Protein AF-A0A316MGV3-F1 (afdb_monomer)

Solvent-accessible surface area (backbone atoms only — not comparable to full-atom values): 7419 Å² total; per-residue (Å²): 123,73,73,58,70,64,46,48,62,58,51,51,50,50,53,50,53,50,47,53,51,50,51,51,52,50,50,50,54,50,44,45,72,77,39,29,80,81,33,74,69,32,39,52,52,50,53,50,53,55,50,51,55,47,35,64,75,69,66,40,58,67,63,53,53,53,52,50,53,52,50,51,51,54,50,54,50,26,47,50,50,24,51,54,51,41,50,49,52,50,52,53,59,68,48,57,83,53,89,51,71,70,60,55,72,74,51,81,74,76,75,94,50,72,71,59,51,55,51,53,52,53,51,50,44,52,51,37,60,74,74,64

Mean predicted aligned error: 8.79 Å

Radius of gyration: 21.84 Å; Cα contacts (8 Å, |Δi|>4): 42; chains: 1; bounding box: 50×22×68 Å

Secondary structure (DSSP, 8-state):
-HHHHHHHHHHHHHHHHHHHHHHHHHHHHHHHHH-GGGSHHHHHHHHHHHHHHHHHHHT-HHHHHHHHHHHHHHHHHHHHHHHHHHHHHHHHHHGGGS--HHHHHH-SSS---HHHHHHHHHHHHHHHHHH-

Foldseek 3Di:
DVVVVQCVVVVVVCCVVVVVVVVVVVVVVVCCVPPLPVDPNSVVVVVVVVVVVVCVVVVVVVVVVVVVVVVVVVVVVLQVVLVVVLVVLVVVVVCVVPVDCVVVVVPPDGDDDPVVVVVVSVVVSVVSNVVD

pLDDT: mean 82.62, std 14.3, range [45.41, 97.25]

Structure (mmCIF, N/CA/C/O backbone):
data_AF-A0A316MGV3-F1
#
_entry.id   AF-A0A316MGV3-F1
#
loop_
_atom_site.group_PDB
_atom_site.id
_atom_site.type_symbol
_atom_site.label_atom_id
_atom_site.label_alt_id
_atom_site.label_comp_id
_atom_site.label_asym_id
_atom_site.label_entity_id
_atom_site.label_seq_id
_atom_site.pdbx_PDB_ins_code
_atom_site.Cartn_x
_atom_site.Cartn_y
_atom_site.Cartn_z
_atom_site.occupancy
_atom_site.B_iso_or_equiv
_atom_site.auth_seq_id
_atom_site.auth_comp_id
_atom_site.auth_asym_id
_atom_site.auth_atom_id
_atom_site.pdbx_PDB_model_num
ATOM 1 N N . MET A 1 1 ? 11.794 6.209 -38.625 1.00 45.41 1 MET A N 1
ATOM 2 C CA . MET A 1 1 ? 10.843 5.073 -38.587 1.00 45.41 1 MET A CA 1
ATOM 3 C C . MET A 1 1 ? 11.291 3.952 -37.642 1.00 45.41 1 MET A C 1
ATOM 5 O O . MET A 1 1 ? 10.430 3.339 -37.028 1.00 45.41 1 MET A O 1
ATOM 9 N N . GLU A 1 2 ? 12.598 3.770 -37.415 1.00 46.09 2 GLU A N 1
ATOM 10 C CA . GLU A 1 2 ? 13.176 2.756 -36.503 1.00 46.09 2 GLU A CA 1
ATOM 11 C C . GLU A 1 2 ? 12.855 2.940 -34.998 1.00 46.09 2 GLU A C 1
ATOM 13 O O . GLU A 1 2 ? 12.813 1.965 -34.255 1.00 46.09 2 GLU A O 1
ATOM 18 N N . LEU A 1 3 ? 12.565 4.166 -34.526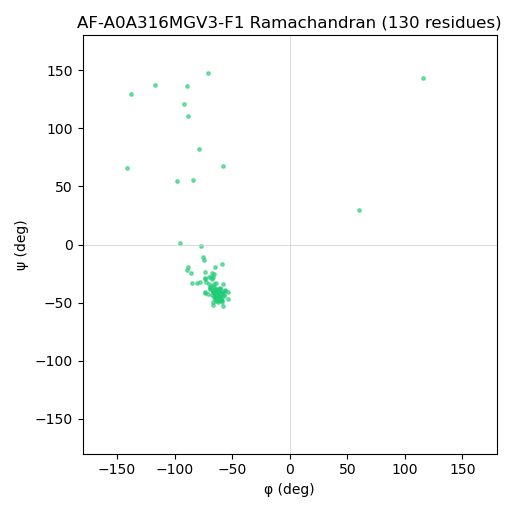 1.00 51.56 3 LEU A N 1
ATOM 19 C CA . 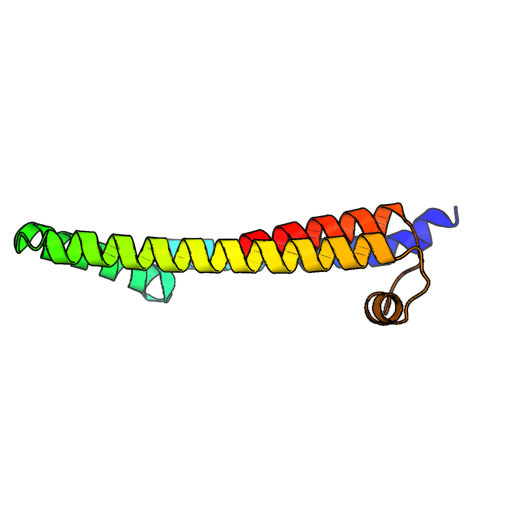LEU A 1 3 ? 12.263 4.418 -33.102 1.00 51.56 3 LEU A CA 1
ATOM 20 C C . LEU A 1 3 ? 10.934 3.803 -32.617 1.00 51.56 3 LEU A C 1
ATOM 22 O O . LEU A 1 3 ? 10.789 3.549 -31.423 1.00 51.56 3 LEU A O 1
ATOM 26 N N . SER A 1 4 ? 9.959 3.563 -33.506 1.00 54.56 4 SER A N 1
ATOM 27 C CA . SER A 1 4 ? 8.648 3.038 -33.081 1.00 54.56 4 SER A CA 1
ATOM 28 C C . SER A 1 4 ? 8.662 1.524 -32.844 1.00 54.56 4 SER A C 1
ATOM 30 O O . SER A 1 4 ? 8.009 1.046 -31.919 1.00 54.56 4 SER A O 1
ATOM 32 N N . ALA A 1 5 ? 9.462 0.777 -33.615 1.00 56.47 5 ALA A N 1
ATOM 33 C CA . ALA A 1 5 ? 9.542 -0.680 -33.515 1.00 56.47 5 ALA A CA 1
ATOM 34 C C . ALA A 1 5 ? 10.225 -1.135 -32.214 1.00 56.47 5 ALA A C 1
ATOM 36 O O . ALA A 1 5 ? 9.825 -2.132 -31.619 1.00 56.47 5 ALA A O 1
ATOM 37 N N . ALA A 1 6 ? 11.208 -0.363 -31.738 1.00 58.00 6 ALA A N 1
ATOM 38 C CA . ALA A 1 6 ? 11.944 -0.635 -30.505 1.00 58.00 6 ALA A CA 1
ATOM 39 C C . ALA A 1 6 ? 11.140 -0.352 -29.220 1.00 58.00 6 ALA A C 1
ATOM 41 O O . ALA A 1 6 ? 11.365 -1.005 -28.208 1.00 58.00 6 ALA A O 1
ATOM 42 N N . CYS A 1 7 ? 10.202 0.603 -29.251 1.00 63.66 7 CYS A N 1
ATOM 43 C CA . CYS A 1 7 ? 9.409 1.014 -28.081 1.00 63.66 7 CYS A CA 1
ATOM 44 C C . CYS A 1 7 ? 8.113 0.195 -27.912 1.00 63.66 7 CYS A C 1
ATOM 46 O O . CYS A 1 7 ? 7.564 0.087 -26.814 1.00 63.66 7 CYS A O 1
ATOM 48 N N . LEU A 1 8 ? 7.631 -0.419 -28.998 1.00 71.38 8 LEU A N 1
ATOM 49 C CA . LEU A 1 8 ? 6.417 -1.232 -29.026 1.00 71.38 8 LEU A CA 1
ATOM 50 C C . LEU A 1 8 ? 6.382 -2.370 -27.978 1.00 71.38 8 LEU A C 1
ATOM 52 O O . LEU A 1 8 ? 5.362 -2.482 -27.293 1.00 71.38 8 LEU A O 1
ATOM 56 N N . PRO A 1 9 ? 7.435 -3.200 -27.796 1.00 75.00 9 PRO A N 1
ATOM 57 C CA . PRO A 1 9 ? 7.393 -4.294 -26.822 1.00 75.00 9 PRO A CA 1
ATOM 58 C C . PRO A 1 9 ? 7.380 -3.797 -25.371 1.00 75.00 9 PRO A C 1
ATOM 60 O O . PRO A 1 9 ? 6.652 -4.350 -24.548 1.00 75.00 9 PRO A O 1
ATOM 63 N N . ASP A 1 10 ? 8.125 -2.735 -25.055 1.00 72.75 10 ASP A N 1
ATOM 64 C CA . ASP A 1 10 ? 8.149 -2.137 -23.715 1.00 72.75 10 ASP A CA 1
ATOM 65 C C . ASP A 1 10 ? 6.806 -1.485 -23.361 1.00 72.75 10 ASP A C 1
ATOM 67 O O . ASP A 1 10 ? 6.286 -1.682 -22.261 1.00 72.75 10 ASP A O 1
ATOM 71 N N . ALA A 1 11 ? 6.204 -0.756 -24.306 1.00 77.56 11 ALA A N 1
ATOM 72 C CA . ALA A 1 11 ? 4.875 -0.181 -24.133 1.00 77.56 11 ALA A CA 1
ATOM 73 C C . ALA A 1 11 ? 3.820 -1.280 -23.939 1.00 77.56 11 ALA A C 1
ATOM 75 O O . ALA A 1 11 ? 3.020 -1.211 -23.005 1.00 77.56 11 ALA A O 1
ATOM 76 N N . ALA A 1 12 ? 3.847 -2.330 -24.766 1.00 82.31 12 ALA A N 1
ATOM 77 C CA . ALA A 1 12 ? 2.941 -3.467 -24.634 1.00 82.31 12 ALA A CA 1
ATOM 78 C C . ALA A 1 12 ? 3.090 -4.166 -23.272 1.00 82.31 12 ALA A C 1
ATOM 80 O O . ALA A 1 12 ? 2.085 -4.459 -22.624 1.00 82.31 12 ALA A O 1
ATOM 81 N N . ALA A 1 13 ? 4.323 -4.372 -22.798 1.00 79.94 13 ALA A N 1
ATOM 82 C CA . ALA A 1 13 ? 4.591 -4.956 -21.486 1.00 79.94 13 ALA A CA 1
ATOM 83 C C . ALA A 1 13 ? 4.072 -4.073 -20.339 1.00 79.94 13 ALA A C 1
ATOM 85 O O . ALA A 1 13 ? 3.461 -4.590 -19.403 1.00 79.94 13 ALA A O 1
ATOM 86 N N . LEU A 1 14 ? 4.249 -2.749 -20.424 1.00 79.31 14 LEU A N 1
ATOM 87 C CA . LEU A 1 14 ? 3.729 -1.796 -19.439 1.00 79.31 14 LEU A CA 1
ATOM 88 C C . LEU A 1 14 ? 2.200 -1.809 -19.380 1.00 79.31 14 LEU A C 1
ATOM 90 O O . LEU A 1 14 ? 1.633 -1.908 -18.292 1.00 79.31 14 LEU A O 1
ATOM 94 N N . PHE A 1 15 ? 1.524 -1.751 -20.530 1.00 85.69 15 PHE A N 1
ATOM 95 C CA . PHE A 1 15 ? 0.063 -1.818 -20.577 1.00 85.69 15 PHE A CA 1
ATOM 96 C C . PHE A 1 15 ? -0.464 -3.167 -20.087 1.00 85.69 15 PHE A C 1
ATOM 98 O O . PHE A 1 15 ? -1.466 -3.207 -19.376 1.00 85.69 15 PHE A O 1
ATOM 105 N N . PHE A 1 16 ? 0.218 -4.265 -20.413 1.00 87.50 16 PHE A N 1
ATOM 106 C CA . PHE A 1 16 ? -0.156 -5.598 -19.956 1.00 87.50 16 PHE A CA 1
ATOM 107 C C . PHE A 1 16 ? 0.002 -5.747 -18.438 1.00 87.50 16 PHE A C 1
ATOM 109 O O . PHE A 1 16 ? -0.953 -6.110 -17.750 1.00 87.50 16 PHE A O 1
ATOM 116 N N . ALA A 1 17 ? 1.173 -5.405 -17.894 1.00 84.19 17 ALA A N 1
ATOM 117 C CA . ALA A 1 17 ? 1.441 -5.474 -16.461 1.00 84.19 17 ALA A CA 1
ATOM 118 C C . ALA A 1 17 ? 0.534 -4.520 -15.668 1.00 84.19 17 ALA A C 1
ATOM 120 O O . ALA A 1 17 ? -0.084 -4.925 -14.682 1.00 84.19 17 ALA A O 1
ATOM 121 N N . GLY A 1 18 ? 0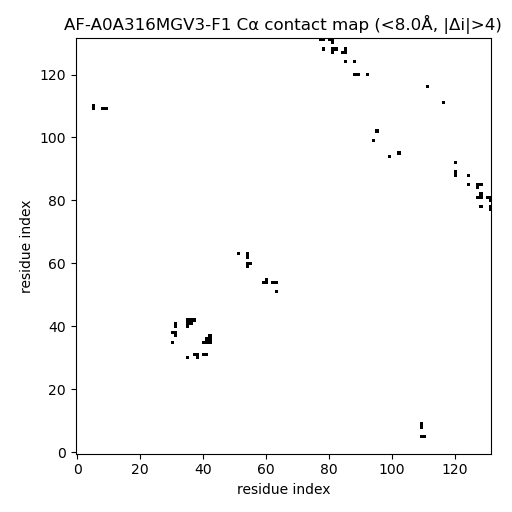.390 -3.275 -16.133 1.00 85.81 18 GLY A N 1
ATOM 122 C CA . GLY A 1 18 ? -0.509 -2.286 -15.541 1.00 85.81 18 GLY A CA 1
ATOM 123 C C . GLY A 1 18 ? -1.976 -2.710 -15.617 1.00 85.81 18 GLY A C 1
ATOM 124 O O . GLY A 1 18 ? -2.710 -2.558 -14.643 1.00 85.81 18 GLY A O 1
ATOM 125 N N . GLY A 1 19 ? -2.394 -3.313 -16.732 1.00 91.50 19 GLY A N 1
ATOM 126 C CA . GLY A 1 19 ? -3.734 -3.862 -16.919 1.00 91.50 19 GLY A CA 1
ATOM 127 C C . GLY A 1 19 ? -4.034 -5.006 -15.954 1.00 91.50 19 GLY A C 1
ATOM 128 O O . GLY A 1 19 ? -5.066 -4.983 -15.286 1.00 91.50 19 GLY A O 1
ATOM 129 N N . ILE A 1 20 ? -3.116 -5.968 -15.809 1.00 91.69 20 ILE A N 1
ATOM 130 C CA . ILE A 1 20 ? -3.246 -7.061 -14.833 1.00 91.69 20 ILE A CA 1
ATOM 131 C C . ILE A 1 20 ? -3.317 -6.507 -13.410 1.00 91.69 20 ILE A C 1
ATOM 133 O O . ILE A 1 20 ? -4.205 -6.900 -12.651 1.00 91.69 20 ILE A O 1
ATOM 137 N N . ALA A 1 21 ? -2.427 -5.579 -13.050 1.00 88.12 21 ALA A N 1
ATOM 138 C CA . ALA A 1 21 ? -2.424 -4.960 -11.729 1.00 88.12 21 ALA A CA 1
ATOM 139 C C . ALA A 1 21 ? -3.752 -4.238 -11.450 1.00 88.12 21 ALA A C 1
ATOM 141 O O . ALA A 1 21 ? -4.379 -4.460 -10.412 1.00 88.12 21 ALA A O 1
ATOM 142 N N . LEU A 1 22 ? -4.234 -3.431 -12.399 1.00 90.94 22 LEU A N 1
ATOM 143 C CA . LEU A 1 22 ? -5.503 -2.718 -12.285 1.00 90.94 22 LEU A CA 1
ATOM 144 C C . LEU A 1 22 ? -6.680 -3.687 -12.133 1.00 90.94 22 LEU A C 1
ATOM 146 O O . LEU A 1 22 ? -7.500 -3.516 -11.232 1.00 90.94 22 LEU A O 1
ATOM 150 N N . LEU A 1 23 ? -6.756 -4.721 -12.974 1.00 94.06 23 LEU A N 1
ATOM 151 C CA . LEU A 1 23 ? -7.804 -5.739 -12.906 1.00 94.06 23 LEU A CA 1
ATOM 152 C C . LEU A 1 23 ? -7.780 -6.480 -11.570 1.00 94.06 23 LEU A C 1
ATOM 154 O O . LEU A 1 23 ? -8.834 -6.685 -10.970 1.00 94.06 23 LEU A O 1
ATOM 158 N N . TYR A 1 24 ? -6.596 -6.826 -11.066 1.00 91.44 24 TYR A N 1
ATOM 159 C CA . TYR A 1 24 ? -6.429 -7.458 -9.762 1.00 91.44 24 TYR A CA 1
ATOM 160 C C . TYR A 1 24 ? -6.909 -6.552 -8.619 1.00 91.44 24 TYR A C 1
ATOM 162 O O . TYR A 1 24 ? -7.698 -6.981 -7.770 1.00 91.44 24 TYR A O 1
ATOM 170 N N . HIS A 1 25 ? -6.511 -5.277 -8.617 1.00 88.12 25 HIS A N 1
ATOM 171 C CA . HIS A 1 25 ? -6.949 -4.313 -7.607 1.00 88.12 25 HIS A CA 1
ATOM 172 C C . HIS A 1 25 ? -8.454 -4.036 -7.683 1.00 88.12 25 HIS A C 1
ATOM 174 O O . HIS A 1 25 ? -9.118 -3.988 -6.644 1.00 88.12 25 HIS A O 1
ATOM 180 N N . LEU A 1 26 ? -9.022 -3.927 -8.887 1.00 91.38 26 LEU A N 1
ATOM 181 C CA . LEU A 1 26 ? -10.465 -3.807 -9.094 1.00 91.38 26 LEU A CA 1
ATOM 182 C C . LEU A 1 26 ? -11.203 -5.058 -8.613 1.00 91.38 26 LEU A C 1
ATOM 184 O O . LEU A 1 26 ? -12.209 -4.936 -7.914 1.00 91.38 26 LEU A O 1
ATOM 188 N N . PHE A 1 27 ? -10.699 -6.253 -8.927 1.00 89.75 27 PHE A N 1
ATOM 189 C CA . PHE A 1 27 ? -11.266 -7.517 -8.467 1.00 89.75 27 PHE A CA 1
ATOM 190 C C . PHE A 1 27 ? -11.288 -7.584 -6.939 1.00 89.75 27 PHE A C 1
ATOM 192 O O . PHE A 1 27 ? -12.343 -7.835 -6.353 1.00 89.75 27 PHE A O 1
ATOM 199 N N . ILE A 1 28 ? -10.173 -7.275 -6.272 1.00 85.88 28 ILE A N 1
ATOM 200 C CA . ILE A 1 28 ? -10.117 -7.227 -4.807 1.00 85.88 28 ILE A CA 1
ATOM 201 C C . ILE A 1 28 ? -11.066 -6.166 -4.254 1.00 85.88 28 ILE A C 1
ATOM 203 O O . ILE A 1 28 ? -11.810 -6.453 -3.316 1.00 85.88 28 ILE A O 1
ATOM 207 N N . ALA A 1 29 ? -11.090 -4.960 -4.823 1.00 86.44 29 ALA A N 1
ATOM 208 C CA . ALA A 1 29 ? -11.983 -3.894 -4.378 1.00 86.44 29 ALA A CA 1
ATOM 209 C C . ALA A 1 29 ? -13.459 -4.308 -4.497 1.00 86.44 29 ALA A C 1
ATOM 211 O O . ALA A 1 29 ? -14.247 -4.081 -3.577 1.00 86.44 29 ALA A O 1
ATOM 212 N N . ARG A 1 30 ? -13.833 -4.981 -5.592 1.00 87.62 30 ARG A N 1
ATOM 213 C CA . ARG A 1 30 ? -15.176 -5.546 -5.786 1.00 87.62 30 ARG A CA 1
ATOM 214 C C . ARG A 1 30 ? -15.469 -6.650 -4.775 1.00 87.62 30 ARG A C 1
ATOM 216 O O . ARG A 1 30 ? -16.520 -6.612 -4.141 1.00 87.62 30 ARG A O 1
ATOM 223 N N . ARG A 1 31 ? -14.544 -7.589 -4.559 1.00 84.88 31 ARG A N 1
ATOM 224 C CA . ARG A 1 31 ? -14.708 -8.685 -3.587 1.00 84.88 31 ARG A CA 1
ATOM 225 C C . ARG A 1 31 ? -14.842 -8.170 -2.156 1.00 84.88 31 ARG A C 1
ATOM 227 O O . ARG A 1 31 ? -15.687 -8.674 -1.426 1.00 84.88 31 ARG A O 1
ATOM 234 N N . ARG A 1 32 ? -14.101 -7.124 -1.779 1.00 82.25 32 ARG A N 1
ATOM 235 C CA . ARG A 1 32 ? -14.240 -6.460 -0.473 1.00 82.25 32 ARG A CA 1
ATOM 236 C C . ARG A 1 32 ? -15.617 -5.828 -0.275 1.00 82.25 32 ARG A C 1
ATOM 238 O O . ARG A 1 32 ? -16.153 -5.923 0.823 1.00 82.25 32 ARG A O 1
ATOM 245 N N . LYS A 1 33 ? -16.184 -5.194 -1.310 1.00 81.19 33 LYS A N 1
ATOM 246 C CA . LYS A 1 33 ? -17.517 -4.565 -1.239 1.00 81.19 33 LYS A CA 1
ATOM 247 C C . LYS A 1 33 ? -18.651 -5.593 -1.225 1.00 81.19 33 LYS A C 1
ATOM 249 O O . LYS A 1 33 ? -19.600 -5.429 -0.473 1.00 81.19 33 LYS A O 1
ATOM 254 N N . LEU A 1 34 ? -18.549 -6.636 -2.049 1.00 81.12 34 LEU A N 1
ATOM 255 C CA . LEU A 1 34 ? -19.618 -7.623 -2.241 1.00 81.12 34 LEU A CA 1
ATOM 256 C C . LEU A 1 34 ? -19.606 -8.741 -1.190 1.00 81.12 34 LEU A C 1
ATOM 258 O O . LEU A 1 34 ? -20.654 -9.272 -0.842 1.00 81.12 34 LEU A O 1
ATOM 262 N N . CYS A 1 35 ? -18.430 -9.135 -0.699 1.00 79.44 35 CYS A N 1
ATOM 263 C CA . CYS A 1 35 ? -18.270 -10.246 0.241 1.00 79.44 35 CYS A CA 1
ATOM 264 C C . CYS A 1 35 ? -17.193 -9.929 1.295 1.00 79.44 35 CYS A C 1
ATOM 266 O O . CYS A 1 35 ? -16.152 -10.596 1.327 1.00 79.44 35 CYS A O 1
ATOM 268 N N . PRO A 1 36 ? -17.415 -8.937 2.178 1.00 74.12 36 PRO A N 1
ATOM 269 C CA . PRO A 1 36 ? -16.405 -8.492 3.140 1.00 74.12 36 PRO A CA 1
ATOM 270 C C . PRO A 1 36 ? -15.884 -9.633 4.032 1.00 74.12 36 PRO A C 1
ATOM 272 O O . PRO A 1 36 ? -14.677 -9.739 4.237 1.00 74.12 36 PRO A O 1
ATOM 275 N N . LEU A 1 37 ? -16.749 -10.555 4.465 1.00 81.12 37 LEU A N 1
ATOM 276 C CA . LEU A 1 37 ? -16.383 -11.681 5.340 1.00 81.12 37 LEU A CA 1
ATOM 277 C C . LEU A 1 37 ? -15.618 -12.822 4.641 1.00 81.12 37 LEU A C 1
ATOM 279 O O . LEU A 1 37 ? -15.091 -13.698 5.313 1.00 81.12 37 LEU A O 1
ATOM 283 N N . ARG A 1 38 ? -15.524 -12.830 3.303 1.00 78.19 38 ARG A N 1
ATOM 284 C CA . ARG A 1 38 ? -14.748 -13.844 2.553 1.00 78.19 38 ARG A CA 1
ATOM 285 C C . ARG A 1 38 ? -13.329 -13.382 2.221 1.00 78.19 38 ARG A C 1
ATOM 287 O O . ARG A 1 38 ? -12.594 -14.102 1.553 1.00 78.19 38 ARG A O 1
ATOM 294 N N . THR A 1 39 ? -12.943 -12.179 2.644 1.00 85.75 39 THR A N 1
ATOM 295 C CA . THR A 1 39 ? -11.598 -11.634 2.421 1.00 85.75 39 THR A CA 1
ATOM 296 C C . THR A 1 39 ? -10.907 -11.407 3.758 1.00 85.75 39 THR A C 1
ATOM 298 O O . THR A 1 39 ? -11.519 -10.863 4.674 1.00 85.75 39 THR A O 1
ATOM 301 N N . VAL A 1 40 ? -9.620 -11.756 3.864 1.00 86.06 40 VAL A N 1
ATOM 302 C CA . VAL A 1 40 ? -8.820 -11.532 5.088 1.00 86.06 40 VAL A CA 1
ATOM 303 C C . VAL A 1 40 ? -8.894 -10.066 5.526 1.00 86.06 40 VAL A C 1
ATOM 305 O O . VAL A 1 40 ? -9.073 -9.758 6.699 1.00 86.06 40 VAL A O 1
ATOM 308 N N . GLN A 1 41 ? -8.837 -9.145 4.563 1.00 85.81 41 GLN A N 1
ATOM 309 C CA . GLN A 1 41 ? -8.875 -7.707 4.819 1.00 85.81 41 GLN A CA 1
ATOM 310 C C . GLN A 1 41 ? -10.243 -7.225 5.322 1.00 85.81 41 GLN A C 1
ATOM 312 O O . GLN A 1 41 ? -10.298 -6.341 6.178 1.00 85.81 41 GLN A O 1
ATOM 317 N N . GLY A 1 42 ? -11.340 -7.787 4.806 1.00 86.19 42 GLY A N 1
ATOM 318 C CA . GLY A 1 42 ? -12.686 -7.448 5.260 1.00 86.19 42 GLY A CA 1
ATOM 319 C C . GLY A 1 42 ? -13.006 -8.040 6.634 1.00 86.19 42 GLY A C 1
ATOM 320 O O . GLY A 1 42 ? -13.509 -7.309 7.484 1.00 86.19 42 GLY A O 1
ATOM 321 N N . VAL A 1 43 ? -12.607 -9.290 6.901 1.00 90.06 43 VAL A N 1
ATOM 322 C CA . VAL A 1 43 ? -12.700 -9.907 8.240 1.00 90.06 43 VAL A CA 1
ATOM 323 C C . VAL A 1 43 ? -11.890 -9.106 9.258 1.00 90.06 43 VAL A C 1
ATOM 325 O O . VAL A 1 43 ? -12.422 -8.719 10.293 1.00 90.06 43 VAL A O 1
ATOM 328 N N . ALA A 1 44 ? -10.639 -8.758 8.940 1.00 89.81 44 ALA A N 1
ATOM 329 C CA . ALA A 1 44 ? -9.801 -7.947 9.820 1.00 89.81 44 ALA A CA 1
ATOM 330 C C . ALA A 1 44 ? -10.407 -6.559 10.087 1.00 89.81 44 ALA A C 1
ATOM 332 O O . ALA A 1 44 ? -10.310 -6.038 11.196 1.00 89.81 44 ALA A O 1
ATOM 333 N N . SER A 1 45 ? -11.050 -5.944 9.088 1.00 89.06 45 SER A N 1
ATOM 334 C CA . SER A 1 45 ? -11.733 -4.665 9.286 1.00 89.06 45 SER A CA 1
ATOM 335 C C . SER A 1 45 ? -12.982 -4.782 10.157 1.00 89.06 45 SER A C 1
ATOM 337 O O . SER A 1 45 ? -13.251 -3.840 10.898 1.00 89.06 45 SER A O 1
ATOM 339 N N . ALA A 1 46 ? -13.751 -5.866 10.047 1.00 91.25 46 ALA A N 1
ATOM 340 C CA . ALA A 1 46 ? -14.908 -6.112 10.906 1.00 91.25 46 ALA A CA 1
ATOM 341 C C . ALA A 1 46 ? -14.454 -6.358 12.352 1.00 91.25 46 ALA A C 1
ATOM 343 O O . ALA A 1 46 ? -14.871 -5.634 13.249 1.00 91.25 46 ALA A O 1
ATOM 344 N N . ALA A 1 47 ? -13.472 -7.245 12.542 1.00 92.12 47 ALA A N 1
ATOM 345 C CA . ALA A 1 47 ? -12.883 -7.532 13.846 1.00 92.12 47 ALA A CA 1
ATOM 346 C C . ALA A 1 47 ? -12.322 -6.274 14.532 1.00 92.12 47 ALA A C 1
ATOM 348 O O . ALA A 1 47 ? -12.526 -6.088 15.726 1.00 92.12 47 ALA A O 1
ATOM 349 N N . ARG A 1 48 ? -11.667 -5.364 13.791 1.00 93.19 48 ARG A N 1
ATOM 350 C CA . ARG A 1 48 ? -11.208 -4.078 14.349 1.00 93.19 48 ARG A CA 1
ATOM 351 C C . ARG A 1 48 ? -12.356 -3.195 14.833 1.00 93.19 48 ARG A C 1
ATOM 353 O O . ARG A 1 48 ? -12.207 -2.551 15.864 1.00 93.19 48 ARG A O 1
ATOM 360 N N . LYS A 1 49 ? -13.480 -3.142 14.111 1.00 93.81 49 LYS A N 1
ATOM 361 C CA . LYS A 1 49 ? -14.652 -2.358 14.542 1.00 93.81 49 LYS A CA 1
ATOM 362 C C . LYS A 1 49 ? -15.239 -2.928 15.831 1.00 93.81 49 LYS A C 1
ATOM 364 O O . LYS A 1 49 ? -15.473 -2.171 16.770 1.00 93.81 49 LYS A O 1
ATOM 369 N N . ASP A 1 50 ? -15.395 -4.247 15.888 1.00 94.69 50 ASP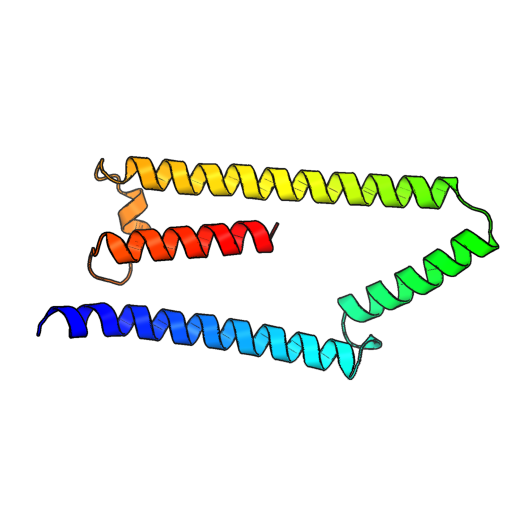 A N 1
ATOM 370 C CA . ASP A 1 50 ? -15.920 -4.934 17.069 1.00 94.69 50 ASP A CA 1
ATOM 371 C C . ASP A 1 50 ? -14.980 -4.777 18.271 1.00 94.69 50 ASP A C 1
ATOM 373 O O . ASP A 1 50 ? -15.431 -4.495 19.382 1.00 94.69 50 ASP A O 1
ATOM 377 N N . TRP A 1 51 ? -13.667 -4.857 18.037 1.00 95.44 51 TRP A N 1
ATOM 378 C CA . TRP A 1 51 ? -12.641 -4.611 19.048 1.00 95.44 51 TRP A CA 1
ATOM 379 C C . TRP A 1 51 ? -12.661 -3.167 19.573 1.00 95.44 51 TRP A C 1
ATOM 381 O O . TRP A 1 51 ? -12.593 -2.950 20.780 1.00 95.44 51 TRP A O 1
ATOM 391 N N . VAL A 1 52 ? -12.823 -2.152 18.713 1.00 95.94 52 VAL A N 1
ATOM 392 C CA . VAL A 1 52 ? -12.969 -0.759 19.184 1.00 95.94 52 VAL A CA 1
ATOM 393 C C . VAL A 1 52 ? -14.211 -0.627 20.072 1.00 95.94 52 VAL A C 1
ATOM 395 O O . VAL A 1 52 ? -14.139 -0.036 21.149 1.00 95.94 52 VAL A O 1
ATOM 398 N N . ALA A 1 53 ? -15.339 -1.221 19.670 1.00 95.88 53 ALA A N 1
ATOM 399 C CA . ALA A 1 53 ? -16.560 -1.206 20.471 1.00 95.88 53 ALA A CA 1
ATOM 400 C C . ALA A 1 53 ? -16.400 -1.946 21.813 1.00 95.88 53 ALA A C 1
ATOM 402 O O . ALA A 1 53 ? -17.018 -1.551 22.804 1.00 95.88 53 ALA A O 1
ATOM 403 N N . SER A 1 54 ? -15.590 -3.011 21.884 1.00 95.25 54 SER A N 1
ATOM 404 C CA . SER A 1 54 ? -15.277 -3.672 23.157 1.00 95.25 54 SER A CA 1
ATOM 405 C C . SER A 1 54 ? -14.376 -2.814 24.043 1.00 95.25 54 SER A C 1
ATOM 407 O O . SER A 1 54 ? -14.679 -2.678 25.221 1.00 95.25 54 SER A O 1
ATOM 409 N N . VAL A 1 55 ? -13.343 -2.171 23.489 1.00 96.00 55 VAL A N 1
ATOM 410 C CA . VAL A 1 55 ? -12.436 -1.280 24.238 1.00 96.00 55 VAL A CA 1
ATOM 411 C C . VAL A 1 55 ? -13.186 -0.086 24.832 1.00 96.00 55 VAL A C 1
ATOM 413 O O . VAL A 1 55 ? -12.993 0.246 26.000 1.00 96.00 55 VAL A O 1
ATOM 416 N N . VAL A 1 56 ? -14.079 0.542 24.058 1.00 95.31 56 VAL A N 1
ATOM 417 C CA . VAL A 1 56 ? -14.887 1.679 24.533 1.00 95.31 56 VAL A CA 1
ATOM 418 C C . VAL A 1 56 ? -15.843 1.250 25.647 1.00 95.31 56 VAL A C 1
ATOM 420 O O . VAL A 1 56 ? -15.945 1.944 26.657 1.00 95.31 56 VAL 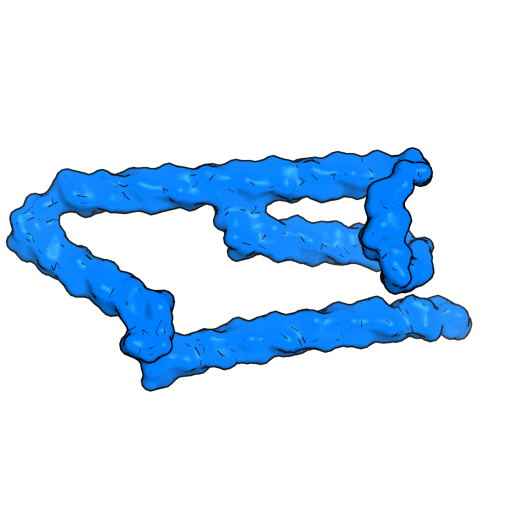A O 1
ATOM 423 N N . ARG A 1 57 ? -16.506 0.092 25.506 1.00 96.31 57 ARG A N 1
ATOM 424 C CA . ARG A 1 57 ? -17.395 -0.450 26.551 1.00 96.31 57 ARG A CA 1
ATOM 425 C C . ARG A 1 57 ? -16.636 -0.865 27.813 1.00 96.31 57 ARG A C 1
ATOM 427 O O . ARG A 1 57 ? -17.124 -0.606 28.907 1.00 96.31 57 ARG A O 1
ATOM 434 N N . GLY A 1 58 ? -15.460 -1.473 27.661 1.00 94.25 58 GLY A N 1
ATOM 435 C CA . GLY A 1 58 ? -14.583 -1.884 28.763 1.00 94.25 58 GLY A CA 1
ATOM 436 C C . GLY A 1 58 ? -13.846 -0.727 29.441 1.00 94.25 58 GLY A C 1
ATOM 437 O O . GLY A 1 58 ? -13.334 -0.893 30.540 1.00 94.25 58 GLY A O 1
ATOM 438 N N . ARG A 1 59 ? -13.838 0.467 28.825 1.00 91.81 59 ARG A N 1
ATOM 439 C CA . ARG A 1 59 ? -13.053 1.643 29.250 1.00 91.81 59 ARG A CA 1
ATOM 440 C C . ARG A 1 59 ? -11.536 1.371 29.262 1.00 91.81 59 ARG A C 1
ATOM 442 O O . ARG A 1 59 ? -10.791 2.027 29.988 1.00 91.81 59 ARG A O 1
ATOM 449 N N . ASP A 1 60 ? -11.065 0.479 28.386 1.00 93.88 60 ASP A N 1
ATOM 450 C CA . ASP A 1 60 ? -9.669 0.019 28.294 1.00 93.88 60 ASP A CA 1
ATOM 451 C C . ASP A 1 60 ? -8.778 0.965 27.465 1.00 93.88 60 ASP A C 1
ATOM 453 O O . ASP A 1 60 ? -8.131 0.579 26.487 1.00 93.88 60 ASP A O 1
ATOM 457 N N . GLY A 1 61 ? -8.727 2.244 27.845 1.00 92.62 61 GLY A N 1
ATOM 458 C CA . GLY A 1 61 ? -8.005 3.274 27.085 1.00 92.62 61 GLY A CA 1
ATOM 459 C C . GLY A 1 61 ? -6.510 2.979 26.892 1.00 92.62 61 GLY A C 1
ATOM 460 O O . GLY A 1 61 ? -5.956 3.260 25.829 1.00 92.62 61 GLY A O 1
ATOM 461 N N . ILE A 1 62 ? -5.864 2.348 27.879 1.00 95.81 62 ILE A N 1
ATOM 462 C CA . ILE A 1 62 ? -4.441 1.976 27.812 1.00 95.81 62 ILE A CA 1
ATOM 463 C C . ILE A 1 62 ? -4.197 0.953 26.695 1.00 95.81 62 ILE A C 1
ATOM 465 O O . ILE A 1 62 ? -3.256 1.120 25.917 1.00 95.81 62 ILE A O 1
ATOM 469 N N . LEU A 1 63 ? -5.061 -0.061 26.563 1.00 95.69 63 LEU A N 1
ATOM 470 C CA . LEU A 1 63 ? -4.968 -1.057 25.491 1.00 95.69 63 LEU A CA 1
ATOM 471 C C . LEU A 1 63 ? -5.133 -0.397 24.113 1.00 95.69 63 LEU A C 1
ATOM 473 O O . LEU A 1 63 ? -4.399 -0.715 23.172 1.00 95.69 63 LEU A O 1
ATOM 477 N N . GLY A 1 64 ? -6.049 0.573 24.012 1.00 94.25 64 GLY A N 1
ATOM 478 C CA . GLY A 1 64 ? -6.241 1.394 22.816 1.00 94.25 64 GLY A CA 1
ATOM 479 C C . GLY A 1 64 ? -4.971 2.147 22.410 1.00 94.25 64 GLY A C 1
ATOM 480 O O . GLY A 1 64 ? -4.492 2.004 21.282 1.00 94.25 64 GLY A O 1
ATOM 481 N N . VAL A 1 65 ? -4.377 2.892 23.347 1.00 95.88 65 VAL A N 1
ATOM 482 C CA . VAL A 1 65 ? -3.137 3.657 23.119 1.00 95.88 65 VAL A CA 1
ATOM 483 C C . VAL A 1 65 ? -1.970 2.740 22.748 1.00 95.88 65 VAL A C 1
ATOM 485 O O . VAL A 1 65 ? -1.207 3.046 21.830 1.00 95.88 65 VAL A O 1
ATOM 488 N N . GLN A 1 66 ? -1.833 1.593 23.416 1.00 96.19 66 GLN A N 1
ATOM 489 C CA . GLN A 1 66 ? -0.779 0.623 23.112 1.00 96.19 66 GLN A CA 1
ATOM 490 C C . GLN A 1 66 ? -0.917 0.046 21.702 1.00 96.19 66 GLN A C 1
ATOM 492 O O . GLN A 1 66 ? 0.077 -0.062 20.983 1.00 96.19 66 GLN A O 1
ATOM 497 N N . THR A 1 67 ? -2.144 -0.261 21.284 1.00 95.19 67 THR A N 1
ATOM 498 C CA . THR A 1 67 ? -2.426 -0.758 19.932 1.00 95.19 67 THR A CA 1
ATOM 499 C C . THR A 1 67 ? -2.096 0.295 18.873 1.00 95.19 67 THR A C 1
ATOM 501 O O . THR A 1 67 ? -1.510 -0.028 17.834 1.00 95.19 67 THR A O 1
ATOM 504 N N . LEU A 1 68 ? -2.407 1.567 19.148 1.00 94.31 68 LEU A N 1
ATOM 505 C CA . LEU A 1 68 ? -2.068 2.677 18.259 1.00 94.31 68 LEU A CA 1
ATOM 506 C C . LEU A 1 68 ? -0.549 2.845 18.128 1.00 94.31 68 LEU A C 1
ATOM 508 O O . LEU A 1 68 ? -0.038 2.872 17.014 1.00 94.31 68 LEU A O 1
ATOM 512 N N . ARG A 1 69 ? 0.187 2.864 19.246 1.00 96.75 69 ARG A N 1
A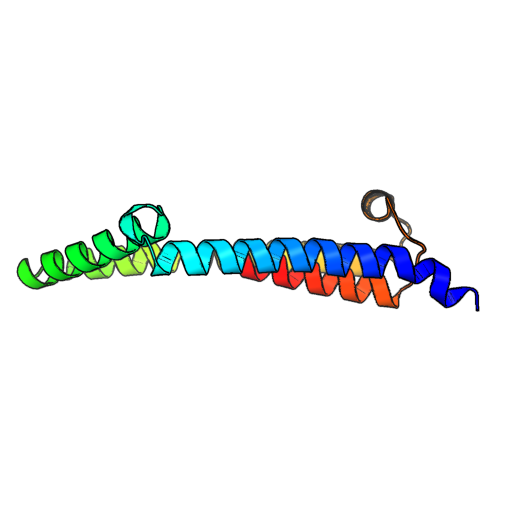TOM 513 C CA . ARG A 1 69 ? 1.657 2.959 19.240 1.00 96.75 69 ARG A CA 1
ATOM 514 C C . ARG A 1 69 ? 2.304 1.799 18.486 1.00 96.75 69 ARG A C 1
ATOM 516 O O . ARG A 1 69 ? 3.251 2.021 17.738 1.00 96.75 69 ARG A O 1
ATOM 523 N N . ASN A 1 70 ? 1.798 0.579 18.673 1.00 94.19 70 ASN A N 1
ATOM 524 C CA . ASN A 1 70 ? 2.276 -0.591 17.940 1.00 94.19 70 ASN A CA 1
ATOM 525 C C . ASN A 1 70 ? 2.080 -0.417 16.424 1.00 94.19 70 ASN A C 1
ATOM 527 O O . ASN A 1 70 ? 2.994 -0.666 15.645 1.00 94.19 70 ASN A O 1
ATOM 531 N N . SER A 1 71 ? 0.917 0.086 16.008 1.00 94.06 71 SER A N 1
ATOM 532 C CA . SER A 1 71 ? 0.627 0.344 14.593 1.00 94.06 71 SER A CA 1
ATOM 533 C C . SER A 1 71 ? 1.522 1.444 14.012 1.00 94.06 71 SER A C 1
ATOM 535 O O . SER A 1 71 ? 2.046 1.285 12.913 1.00 94.06 71 SER A O 1
ATOM 537 N N . THR A 1 72 ? 1.755 2.528 14.760 1.00 96.00 72 THR A N 1
ATOM 538 C CA . THR A 1 72 ? 2.671 3.606 14.357 1.00 96.00 72 THR A CA 1
ATOM 539 C C . THR A 1 72 ? 4.106 3.105 14.213 1.00 96.00 72 THR A C 1
ATOM 541 O O . THR A 1 72 ? 4.770 3.451 13.243 1.00 96.00 72 THR A O 1
ATOM 544 N N . MET A 1 73 ? 4.582 2.257 15.131 1.00 97.12 73 MET A N 1
ATOM 545 C CA . MET A 1 73 ? 5.916 1.656 15.034 1.00 97.12 73 MET A CA 1
ATOM 546 C C . MET A 1 73 ? 6.067 0.840 13.742 1.00 97.12 73 MET A C 1
ATOM 548 O O . MET A 1 73 ? 7.043 1.027 13.018 1.00 97.12 73 MET A O 1
ATOM 552 N N . VAL A 1 74 ? 5.092 -0.024 13.430 1.00 96.31 74 VAL A N 1
ATOM 553 C CA . VAL A 1 74 ? 5.100 -0.832 12.199 1.00 96.31 74 VAL A CA 1
ATOM 554 C C . VAL A 1 74 ? 5.071 0.057 10.954 1.00 96.31 74 VAL A C 1
ATOM 556 O O . VAL A 1 74 ? 5.830 -0.189 10.020 1.00 96.31 74 VAL A O 1
ATOM 559 N N . ALA A 1 75 ? 4.255 1.115 10.946 1.00 94.94 75 ALA A N 1
ATOM 560 C CA . ALA A 1 75 ? 4.198 2.061 9.831 1.00 94.94 75 ALA A CA 1
ATOM 561 C C . ALA A 1 75 ? 5.544 2.775 9.607 1.00 94.94 75 ALA A C 1
ATOM 563 O O . ALA A 1 75 ? 6.038 2.820 8.484 1.00 94.94 75 ALA A O 1
ATOM 564 N N . SER A 1 76 ? 6.184 3.271 10.671 1.00 96.25 76 SER A N 1
ATOM 565 C CA . SER A 1 76 ? 7.498 3.923 10.577 1.00 96.25 76 SER A CA 1
ATOM 566 C C . SER A 1 76 ? 8.610 2.963 10.146 1.00 96.25 76 SER A C 1
ATOM 568 O O . SER A 1 76 ? 9.533 3.361 9.432 1.00 96.25 76 SER A O 1
ATOM 570 N N . PHE A 1 77 ? 8.531 1.694 10.551 1.00 96.62 77 PHE A N 1
ATOM 571 C CA . PHE A 1 77 ? 9.466 0.659 10.114 1.00 96.62 77 PHE A CA 1
ATOM 572 C C . PHE A 1 77 ? 9.344 0.379 8.609 1.00 96.62 77 PHE A C 1
ATOM 574 O O . PHE A 1 77 ? 10.356 0.335 7.903 1.00 96.62 77 PHE A O 1
ATOM 581 N N . MET A 1 78 ? 8.116 0.257 8.097 1.00 96.69 78 MET A N 1
ATOM 582 C CA . MET A 1 78 ? 7.875 0.063 6.665 1.00 96.69 78 MET A CA 1
ATOM 583 C C . MET A 1 78 ? 8.296 1.288 5.843 1.00 96.69 78 MET A C 1
ATOM 585 O O . MET A 1 78 ? 9.014 1.134 4.860 1.00 96.69 78 MET A O 1
ATOM 589 N N . ALA A 1 79 ? 7.997 2.503 6.318 1.00 96.12 79 ALA A N 1
ATOM 590 C CA . ALA A 1 79 ? 8.442 3.745 5.681 1.00 96.12 79 ALA A CA 1
ATOM 591 C C . ALA A 1 79 ? 9.977 3.860 5.608 1.00 96.12 79 ALA A C 1
ATOM 593 O O . ALA A 1 79 ? 10.544 4.324 4.616 1.00 96.12 79 ALA A O 1
ATOM 594 N N . SER A 1 80 ? 10.673 3.413 6.656 1.00 97.25 80 SER A N 1
ATOM 595 C CA . SER A 1 80 ? 12.139 3.366 6.662 1.00 97.25 80 SER A CA 1
ATOM 596 C C . SER A 1 80 ? 12.657 2.325 5.665 1.00 97.25 80 SER A C 1
ATOM 598 O O . SER A 1 80 ? 13.624 2.579 4.950 1.00 97.25 80 SER A O 1
ATOM 600 N N . THR A 1 81 ? 11.980 1.179 5.567 1.00 96.69 81 THR A N 1
ATOM 601 C CA . THR A 1 81 ? 12.298 0.117 4.603 1.00 96.69 81 THR A CA 1
ATOM 602 C C . THR A 1 81 ? 12.139 0.606 3.161 1.00 96.69 81 THR A C 1
ATOM 604 O O . THR A 1 81 ? 13.081 0.471 2.378 1.00 96.69 81 THR A O 1
ATOM 607 N N . SER A 1 82 ? 11.012 1.239 2.806 1.00 96.81 82 SER A N 1
ATOM 608 C CA . SER A 1 82 ? 10.831 1.819 1.466 1.00 96.81 82 SER A CA 1
ATOM 609 C C . SER A 1 82 ? 11.848 2.917 1.181 1.00 96.81 82 SER A C 1
ATOM 611 O O . SER A 1 82 ? 12.399 2.944 0.085 1.00 96.81 82 SER A O 1
ATOM 613 N N . SER A 1 83 ? 12.180 3.760 2.164 1.00 96.50 83 SER A N 1
ATOM 614 C CA . SER A 1 83 ? 13.199 4.807 2.007 1.00 96.50 83 SER A CA 1
ATOM 615 C C . SER A 1 83 ? 14.591 4.237 1.708 1.00 96.50 83 SER A C 1
ATOM 617 O O . SER A 1 83 ? 15.251 4.693 0.776 1.00 96.50 83 SER A O 1
ATOM 619 N N . VAL A 1 84 ? 15.037 3.212 2.446 1.00 97.06 84 VAL A N 1
ATOM 620 C CA . VAL A 1 84 ? 16.337 2.553 2.212 1.00 97.06 84 VAL A CA 1
ATOM 621 C C . VAL A 1 84 ? 16.377 1.894 0.835 1.00 97.06 84 VAL A C 1
ATOM 623 O O . VAL A 1 84 ? 17.357 2.042 0.108 1.00 97.06 84 VAL A O 1
ATOM 626 N N . LEU A 1 85 ? 15.306 1.202 0.447 1.00 95.25 85 LEU A N 1
ATOM 627 C CA . LEU A 1 85 ? 15.218 0.558 -0.861 1.00 95.25 85 LEU A CA 1
ATOM 628 C C . LEU A 1 85 ? 15.167 1.586 -2.000 1.00 95.25 85 LEU A C 1
ATOM 630 O O . LEU A 1 85 ? 15.849 1.408 -3.007 1.00 95.25 85 LEU A O 1
ATOM 634 N N . ALA A 1 86 ? 14.429 2.685 -1.830 1.00 94.00 86 ALA A N 1
ATOM 635 C CA . ALA A 1 86 ? 14.378 3.788 -2.784 1.00 94.00 86 ALA A CA 1
ATOM 636 C C . ALA A 1 86 ? 15.758 4.431 -2.980 1.00 94.00 86 ALA A C 1
ATOM 638 O O . ALA A 1 86 ? 16.195 4.616 -4.116 1.00 94.00 86 ALA A O 1
ATOM 639 N N . LEU A 1 87 ? 16.480 4.704 -1.888 1.00 94.62 87 LEU A N 1
ATOM 640 C CA . LEU A 1 87 ? 17.862 5.185 -1.943 1.00 94.62 87 LEU A CA 1
ATOM 641 C C . LEU A 1 87 ? 18.791 4.170 -2.616 1.00 94.62 87 LEU A C 1
ATOM 643 O O . LEU A 1 87 ? 19.638 4.563 -3.413 1.00 94.62 87 LEU A O 1
ATOM 647 N N . GLY A 1 88 ? 18.614 2.873 -2.353 1.00 91.62 88 GLY A N 1
ATOM 648 C CA . GLY A 1 88 ? 19.358 1.805 -3.020 1.00 91.62 88 GLY A CA 1
ATOM 649 C C . GLY A 1 88 ? 19.150 1.805 -4.537 1.00 91.62 88 GLY A C 1
ATOM 650 O O . GLY A 1 88 ? 20.119 1.772 -5.292 1.00 91.62 88 GLY A O 1
ATOM 651 N N . VAL A 1 89 ? 17.899 1.920 -4.991 1.00 89.69 89 VAL A N 1
ATOM 652 C CA . VAL A 1 89 ? 17.555 2.017 -6.419 1.00 89.69 89 VAL A CA 1
ATOM 653 C C . VAL A 1 89 ? 18.134 3.289 -7.048 1.00 89.69 89 VAL A C 1
ATOM 655 O O . VAL A 1 89 ? 18.723 3.217 -8.124 1.00 89.69 89 VAL A O 1
ATOM 658 N N . LEU A 1 90 ? 18.011 4.442 -6.382 1.00 89.75 90 LEU A N 1
ATOM 659 C CA . LEU A 1 90 ? 18.560 5.713 -6.868 1.00 89.75 90 LEU A CA 1
ATOM 660 C C . LEU A 1 90 ? 20.091 5.694 -6.945 1.00 89.75 90 LEU A C 1
ATOM 662 O O . LEU A 1 90 ? 20.657 6.181 -7.919 1.00 89.75 90 LEU A O 1
ATOM 666 N N . SER A 1 91 ? 20.756 5.107 -5.949 1.00 88.12 91 SER A N 1
ATOM 667 C CA . SER A 1 91 ? 22.212 4.948 -5.920 1.00 88.12 91 SER A CA 1
ATOM 668 C C . SER A 1 91 ? 22.693 4.083 -7.084 1.00 88.12 91 SER A C 1
ATOM 670 O O . SER A 1 91 ? 23.564 4.497 -7.849 1.00 88.12 91 SER A O 1
ATOM 672 N N . LEU A 1 92 ? 22.044 2.933 -7.306 1.00 81.19 92 LEU A N 1
ATOM 673 C CA . LEU A 1 92 ? 22.319 2.100 -8.474 1.00 81.19 92 LEU A CA 1
ATOM 674 C C . LEU A 1 92 ? 22.111 2.889 -9.773 1.00 81.19 92 LEU A C 1
ATOM 676 O O . LEU A 1 92 ? 22.931 2.767 -10.686 1.00 81.19 92 LEU A O 1
ATOM 680 N N . ALA A 1 93 ? 21.029 3.680 -9.867 1.00 80.06 93 ALA A N 1
ATOM 681 C CA . ALA A 1 93 ? 20.688 4.474 -11.054 1.00 80.06 93 ALA A CA 1
ATOM 682 C C . ALA A 1 93 ? 21.728 5.561 -11.345 1.00 80.06 93 ALA A C 1
ATOM 684 O O . ALA A 1 93 ? 22.088 5.766 -12.502 1.00 80.06 93 ALA A O 1
ATOM 685 N N . ALA A 1 94 ? 22.266 6.204 -10.309 1.00 78.88 94 ALA A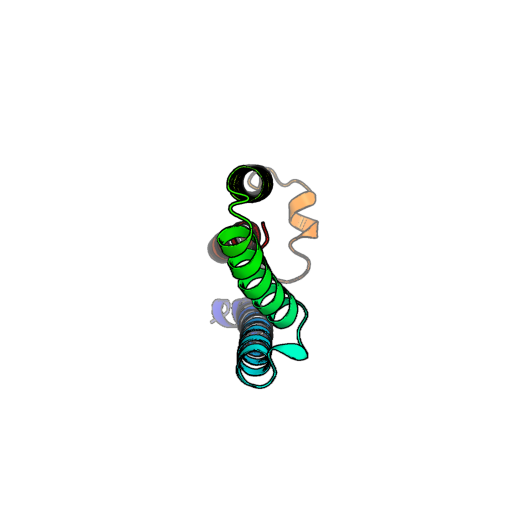 N 1
ATOM 686 C CA . ALA A 1 94 ? 23.346 7.176 -10.438 1.00 78.88 94 ALA A CA 1
ATOM 687 C C . ALA A 1 94 ? 24.668 6.525 -10.885 1.00 78.88 94 ALA A C 1
ATOM 689 O O . ALA A 1 94 ? 25.403 7.105 -11.683 1.00 78.88 94 ALA A O 1
ATOM 690 N N . SER A 1 95 ? 24.956 5.297 -10.437 1.00 72.75 95 SER A N 1
ATOM 691 C CA . SER A 1 95 ? 26.146 4.536 -10.847 1.00 72.75 95 SER A CA 1
ATOM 692 C C . SER A 1 95 ? 26.041 3.894 -12.238 1.00 72.75 95 SER A C 1
ATOM 694 O O . SER A 1 95 ? 27.004 3.281 -12.689 1.00 72.75 95 SER A O 1
ATOM 696 N N . ALA A 1 96 ? 24.915 4.032 -12.949 1.00 60.12 96 ALA A N 1
ATOM 697 C CA . ALA A 1 96 ? 24.695 3.421 -14.266 1.00 60.12 96 ALA A CA 1
ATOM 698 C C . ALA A 1 96 ? 25.629 3.944 -15.379 1.00 60.12 96 ALA A C 1
ATOM 700 O O . ALA A 1 96 ? 25.803 3.274 -16.399 1.00 60.12 96 ALA A O 1
ATOM 701 N N . GLY A 1 97 ? 26.241 5.122 -15.192 1.00 55.69 97 GLY A N 1
ATOM 702 C CA . GLY A 1 97 ? 27.263 5.662 -16.099 1.00 55.69 97 GLY A CA 1
ATOM 703 C C . GLY A 1 97 ? 28.564 4.848 -16.108 1.00 55.69 97 GLY A C 1
ATOM 704 O O . GLY A 1 97 ? 29.224 4.756 -17.144 1.00 55.69 97 GLY A O 1
ATOM 705 N N . ASP A 1 98 ? 28.883 4.181 -14.995 1.00 57.41 98 ASP A N 1
ATOM 706 C CA . ASP A 1 98 ? 29.935 3.173 -14.919 1.00 57.41 98 ASP A CA 1
ATOM 707 C C . ASP A 1 98 ? 29.314 1.820 -15.270 1.00 57.41 98 ASP A C 1
ATOM 709 O O . ASP A 1 98 ? 28.489 1.293 -14.525 1.00 57.41 98 ASP A O 1
ATOM 713 N N . ARG A 1 99 ? 29.677 1.271 -16.439 1.00 51.84 99 ARG A N 1
ATOM 714 C CA . ARG A 1 99 ? 29.153 0.033 -17.062 1.00 51.84 99 ARG A CA 1
ATOM 715 C C . ARG A 1 99 ? 29.323 -1.218 -16.179 1.00 51.84 99 ARG A C 1
ATOM 717 O O . ARG A 1 99 ? 30.059 -2.146 -16.510 1.00 51.84 99 ARG A O 1
ATOM 724 N N . THR A 1 100 ? 28.619 -1.271 -15.061 1.00 54.28 100 THR A N 1
ATOM 725 C CA . THR A 1 100 ? 28.648 -2.339 -14.067 1.00 54.28 100 THR A CA 1
ATOM 726 C C . THR A 1 100 ? 27.617 -3.407 -14.431 1.00 54.28 100 THR A C 1
ATOM 728 O O . THR A 1 100 ? 26.493 -3.121 -14.847 1.00 54.28 100 THR A O 1
ATOM 731 N N . GLY A 1 101 ? 28.005 -4.681 -14.315 1.00 57.59 101 GLY A N 1
ATOM 732 C CA . GLY A 1 101 ? 27.212 -5.838 -14.759 1.00 57.59 101 GLY A CA 1
ATOM 733 C C . GLY A 1 101 ? 25.822 -5.973 -14.119 1.00 57.59 101 GLY A C 1
ATOM 734 O O . GLY A 1 101 ? 24.974 -6.658 -14.684 1.00 57.59 101 GLY A O 1
ATOM 735 N N . ALA A 1 102 ? 25.556 -5.278 -13.008 1.00 59.12 102 ALA A N 1
ATOM 736 C CA . ALA A 1 102 ? 24.253 -5.251 -12.340 1.00 59.12 102 ALA A CA 1
ATOM 737 C C . ALA A 1 102 ? 23.129 -4.705 -13.244 1.00 59.12 102 ALA A C 1
ATOM 739 O O . ALA A 1 102 ? 22.037 -5.267 -13.276 1.00 59.12 102 ALA A O 1
ATOM 740 N N . TRP A 1 103 ? 23.414 -3.686 -14.061 1.00 60.28 103 TRP A N 1
ATOM 741 C CA . TRP A 1 103 ? 22.449 -3.124 -15.017 1.00 60.28 103 TRP A CA 1
ATOM 742 C C . TRP A 1 103 ? 22.088 -4.093 -16.144 1.00 60.28 103 TRP A C 1
ATOM 744 O O . TRP A 1 103 ? 20.963 -4.096 -16.641 1.00 60.28 103 TRP A O 1
ATOM 754 N N . ARG A 1 104 ? 23.018 -4.982 -16.507 1.00 58.09 104 ARG A N 1
ATOM 755 C CA . ARG A 1 104 ? 22.811 -5.991 -17.554 1.00 58.09 104 ARG A CA 1
ATOM 756 C C . ARG A 1 104 ? 21.817 -7.076 -17.126 1.00 58.09 104 ARG A C 1
ATOM 758 O O . ARG A 1 104 ? 21.117 -7.606 -17.978 1.00 58.09 104 ARG A O 1
ATOM 765 N N . LEU A 1 105 ? 21.710 -7.358 -15.823 1.00 57.72 105 LEU A N 1
ATOM 766 C CA . LEU A 1 105 ? 20.711 -8.282 -15.264 1.00 57.72 105 LEU A CA 1
ATOM 767 C C . LEU A 1 105 ? 19.292 -7.692 -15.258 1.00 57.72 105 LEU A C 1
ATOM 769 O O . LEU A 1 105 ? 18.325 -8.445 -15.258 1.00 57.72 105 LEU A O 1
ATOM 773 N N . LEU A 1 106 ? 19.159 -6.362 -15.268 1.00 57.38 106 LEU A N 1
ATOM 774 C CA . LEU A 1 106 ? 17.868 -5.668 -15.358 1.00 57.38 106 LEU A CA 1
ATOM 775 C C . LEU A 1 106 ? 17.432 -5.421 -16.815 1.00 57.38 106 LEU A C 1
ATOM 777 O O . LEU A 1 106 ? 16.249 -5.229 -17.082 1.00 57.38 106 LEU A O 1
ATOM 781 N N . HIS A 1 107 ? 18.369 -5.464 -17.766 1.00 59.44 107 HIS A N 1
ATOM 782 C CA . HIS A 1 107 ? 18.140 -5.335 -19.211 1.00 59.44 107 HIS A CA 1
ATOM 783 C C . HIS A 1 107 ? 18.069 -6.708 -19.914 1.00 59.44 107 HIS A C 1
ATOM 785 O O . HIS A 1 107 ? 18.800 -6.968 -20.867 1.00 59.44 107 HIS A O 1
ATOM 791 N N . ILE A 1 108 ? 17.188 -7.607 -19.457 1.00 57.41 108 ILE A N 1
ATOM 792 C CA . ILE A 1 108 ? 16.967 -8.907 -20.130 1.00 57.41 108 ILE A CA 1
ATOM 793 C C . ILE A 1 108 ? 16.165 -8.721 -21.436 1.00 57.41 108 ILE A C 1
ATOM 795 O O . ILE A 1 108 ? 16.359 -9.465 -22.393 1.00 57.41 108 ILE A O 1
ATOM 799 N N . PHE A 1 109 ? 15.313 -7.688 -21.508 1.00 53.22 109 PHE A N 1
ATOM 800 C CA . PHE A 1 109 ? 14.528 -7.325 -22.693 1.00 53.22 109 PHE A CA 1
ATOM 801 C C . PHE A 1 109 ? 14.531 -5.795 -22.895 1.00 53.22 109 PHE A C 1
ATOM 803 O O . PHE A 1 109 ? 14.232 -5.059 -21.955 1.00 53.22 109 PHE A O 1
ATOM 810 N N . GLY A 1 110 ? 14.845 -5.326 -24.112 1.00 55.31 110 GLY A N 1
ATOM 811 C CA . GLY A 1 110 ? 14.703 -3.919 -24.534 1.00 55.31 110 GLY A CA 1
ATOM 812 C C . GLY A 1 110 ? 16.011 -3.186 -24.882 1.00 55.31 110 GLY A C 1
ATOM 813 O O . GLY A 1 110 ? 17.059 -3.395 -24.273 1.00 55.31 110 GLY A O 1
ATOM 814 N N . THR A 1 111 ? 15.944 -2.315 -25.893 1.00 55.81 111 THR A N 1
ATOM 815 C CA . THR A 1 111 ? 17.032 -1.428 -26.357 1.00 55.81 111 THR A CA 1
ATOM 816 C C . THR A 1 111 ? 17.308 -0.296 -25.350 1.00 55.81 111 THR A C 1
ATOM 818 O O . THR A 1 111 ? 16.374 0.185 -24.710 1.00 55.81 111 THR A O 1
ATOM 821 N N . PRO A 1 112 ? 18.560 0.182 -25.209 1.00 61.19 112 PRO A N 1
ATOM 822 C CA . PRO A 1 112 ? 18.942 1.150 -24.186 1.00 61.19 112 PRO A CA 1
ATOM 823 C C . PRO A 1 112 ? 18.526 2.573 -24.589 1.00 61.19 112 PRO A C 1
ATOM 825 O O . PRO A 1 112 ? 19.332 3.338 -25.113 1.00 61.19 112 PRO A O 1
ATOM 828 N N . SER A 1 113 ? 17.265 2.939 -24.359 1.00 67.38 113 SER A N 1
ATOM 829 C CA . SER A 1 113 ? 16.833 4.338 -24.393 1.00 67.38 113 SER A CA 1
ATOM 830 C C . SER A 1 113 ? 16.932 4.948 -22.981 1.00 67.38 113 SER A C 1
ATOM 832 O O . SER A 1 113 ? 16.292 4.447 -22.051 1.00 67.38 113 SER A O 1
ATOM 834 N N . PRO A 1 114 ? 17.724 6.022 -22.784 1.00 69.44 114 PRO A N 1
ATOM 835 C CA . PRO A 1 114 ? 17.900 6.659 -21.474 1.00 69.44 114 PRO A CA 1
ATOM 836 C C . PRO A 1 114 ? 16.580 7.125 -20.841 1.00 69.44 114 PRO A C 1
ATOM 838 O O . PRO A 1 114 ? 16.355 6.913 -19.651 1.00 69.44 114 PRO A O 1
ATOM 841 N N . ASP A 1 115 ? 15.672 7.680 -21.647 1.00 70.06 115 ASP A N 1
ATOM 842 C CA . ASP A 1 115 ? 14.392 8.223 -21.173 1.00 70.06 115 ASP A CA 1
ATOM 843 C C . ASP A 1 115 ? 13.464 7.136 -20.605 1.00 70.06 115 ASP A C 1
ATOM 845 O O . ASP A 1 115 ? 12.776 7.338 -19.601 1.00 70.06 115 ASP A O 1
ATOM 849 N N . LEU A 1 116 ? 13.471 5.943 -21.207 1.00 74.31 116 LEU A N 1
ATOM 850 C CA . LEU A 1 116 ? 12.641 4.821 -20.766 1.00 74.31 116 LEU A CA 1
ATOM 851 C C . LEU A 1 116 ? 13.156 4.215 -19.453 1.00 74.31 116 LEU A C 1
ATOM 853 O O . LEU A 1 116 ? 12.3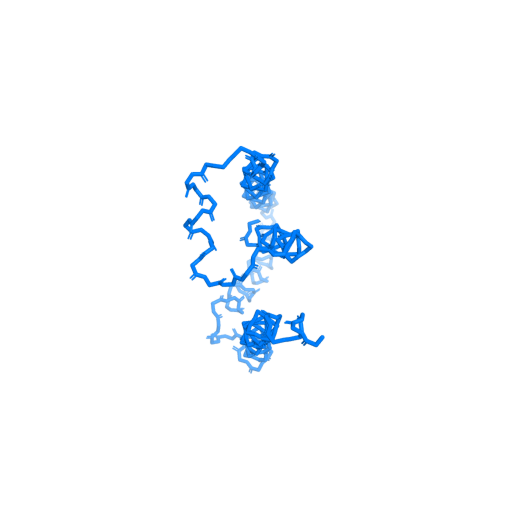65 3.750 -18.631 1.00 74.31 116 LEU A O 1
ATOM 857 N N . LEU A 1 117 ? 14.472 4.242 -19.233 1.00 75.69 117 LEU A N 1
ATOM 858 C CA . LEU A 1 117 ? 15.084 3.790 -17.984 1.00 75.69 117 LEU A CA 1
ATOM 859 C C . LEU A 1 117 ? 14.636 4.668 -16.812 1.00 75.69 117 LEU A C 1
ATOM 861 O O . LEU A 1 117 ? 14.229 4.134 -15.780 1.00 75.69 117 LEU A O 1
ATOM 865 N N . VAL A 1 118 ? 14.631 5.994 -16.986 1.00 80.94 118 VAL A N 1
ATOM 866 C CA . VAL A 1 118 ? 14.140 6.936 -15.964 1.00 80.94 118 VAL A CA 1
ATOM 867 C C . VAL A 1 118 ? 12.689 6.627 -15.595 1.00 80.94 118 VAL A C 1
ATOM 869 O O . VAL A 1 118 ? 12.354 6.557 -14.411 1.00 80.94 118 VAL A O 1
ATOM 872 N N . PHE A 1 119 ? 11.836 6.361 -16.588 1.00 81.38 119 PHE A N 1
ATOM 873 C CA . PHE A 1 119 ? 10.444 5.983 -16.345 1.00 81.38 119 PHE A CA 1
ATOM 874 C C . PHE A 1 119 ? 10.315 4.662 -15.567 1.00 81.38 119 PHE A C 1
ATOM 876 O O . PHE A 1 119 ? 9.546 4.586 -14.607 1.00 81.38 119 PHE A O 1
ATOM 883 N N . LYS A 1 120 ? 11.091 3.628 -15.928 1.00 80.50 120 LYS A N 1
ATOM 884 C CA . LYS A 1 120 ? 11.108 2.333 -15.219 1.00 80.50 120 LYS A CA 1
ATOM 885 C C . LYS A 1 120 ? 11.558 2.490 -13.762 1.00 80.50 120 LYS A C 1
ATOM 887 O O . LYS A 1 120 ? 10.933 1.916 -12.871 1.00 80.50 120 LYS A O 1
ATOM 892 N N . VAL A 1 121 ? 12.593 3.294 -13.509 1.00 85.56 121 VAL A N 1
ATOM 893 C CA . VAL A 1 121 ? 13.071 3.599 -12.151 1.00 85.56 121 VAL A CA 1
ATOM 894 C C . VAL A 1 121 ? 11.999 4.340 -11.353 1.00 85.56 121 VAL A C 1
ATOM 896 O O . VAL A 1 121 ? 11.709 3.948 -10.227 1.00 85.56 121 VAL A O 1
ATOM 899 N N . LEU A 1 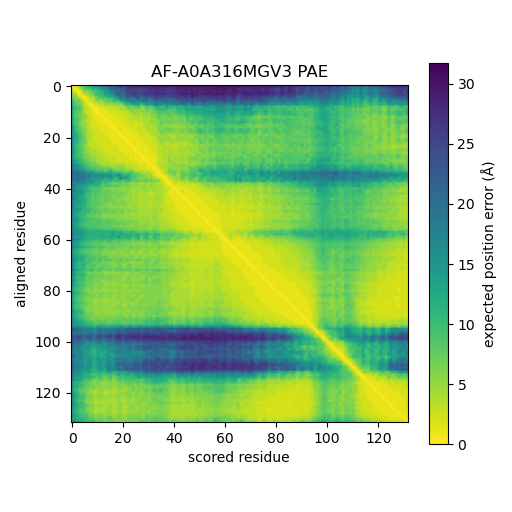122 ? 11.343 5.347 -11.935 1.00 87.69 122 LEU A N 1
ATOM 900 C CA . LEU A 1 122 ? 10.260 6.075 -11.267 1.00 87.69 122 LEU A CA 1
ATOM 901 C C . LEU A 1 122 ? 9.076 5.159 -10.913 1.00 87.69 122 LEU A C 1
ATOM 903 O O . LEU A 1 122 ? 8.549 5.226 -9.802 1.00 87.69 122 LEU A O 1
ATOM 907 N N . ALA A 1 123 ? 8.685 4.271 -11.831 1.00 86.56 123 ALA A N 1
ATOM 908 C CA . ALA A 1 123 ? 7.646 3.276 -11.584 1.00 86.56 123 ALA A CA 1
ATOM 909 C C . ALA A 1 123 ? 8.043 2.304 -10.459 1.00 86.56 123 ALA A C 1
ATOM 911 O O . ALA A 1 123 ? 7.223 2.001 -9.593 1.00 86.56 123 ALA A O 1
ATOM 912 N N . LEU A 1 124 ? 9.304 1.858 -10.423 1.00 87.81 124 LEU A N 1
ATOM 913 C CA . LEU A 1 124 ? 9.825 0.995 -9.362 1.00 87.81 124 LEU A CA 1
ATOM 914 C C . LEU A 1 124 ? 9.811 1.690 -7.993 1.00 87.81 124 LEU A C 1
ATOM 916 O O . LEU A 1 124 ? 9.416 1.072 -7.006 1.00 87.81 124 LEU A O 1
ATOM 920 N N . LEU A 1 125 ? 10.190 2.970 -7.930 1.00 92.00 125 LEU A N 1
ATOM 921 C CA . LEU A 1 125 ? 10.129 3.762 -6.698 1.00 92.00 125 LEU A CA 1
ATOM 922 C C . LEU A 1 125 ? 8.693 3.884 -6.180 1.00 92.00 125 LEU A C 1
ATOM 924 O O . LEU A 1 125 ? 8.453 3.677 -4.993 1.00 92.00 125 LEU A O 1
ATOM 928 N N . LEU A 1 126 ? 7.729 4.151 -7.065 1.00 91.12 126 LEU A N 1
ATOM 929 C CA . LEU A 1 126 ? 6.310 4.166 -6.702 1.00 91.12 126 LEU A CA 1
ATOM 930 C C . LEU A 1 126 ? 5.863 2.818 -6.132 1.00 91.12 126 LEU A C 1
ATOM 932 O O . LEU A 1 126 ? 5.240 2.781 -5.074 1.00 91.12 126 LEU A O 1
ATOM 936 N N . VAL A 1 127 ? 6.209 1.711 -6.792 1.00 89.62 127 VAL A N 1
ATOM 937 C CA . VAL A 1 127 ? 5.877 0.367 -6.296 1.00 89.62 127 VAL A CA 1
ATOM 938 C C . VAL A 1 127 ? 6.477 0.132 -4.909 1.00 89.62 127 VAL A C 1
ATOM 940 O O . VAL A 1 127 ? 5.778 -0.374 -4.037 1.00 89.62 127 VAL A O 1
ATOM 943 N N . LEU A 1 128 ? 7.725 0.540 -4.677 1.00 92.19 128 LEU A N 1
ATOM 944 C CA . LEU A 1 128 ? 8.396 0.413 -3.382 1.00 92.19 128 LEU A CA 1
ATOM 945 C C . LEU A 1 128 ? 7.687 1.184 -2.265 1.00 92.19 128 LEU A C 1
ATOM 947 O O . LEU A 1 128 ? 7.459 0.614 -1.202 1.00 92.19 128 LEU A O 1
ATOM 951 N N . PHE A 1 129 ? 7.290 2.433 -2.516 1.00 92.69 129 PHE A N 1
ATOM 952 C CA . PHE A 1 129 ? 6.551 3.240 -1.539 1.00 92.69 129 PHE A CA 1
ATOM 953 C C . PHE A 1 129 ? 5.130 2.732 -1.268 1.00 92.69 129 PHE A C 1
ATOM 955 O O . PHE A 1 129 ? 4.596 2.960 -0.190 1.00 92.69 129 PHE A O 1
ATOM 962 N N . PHE A 1 130 ? 4.485 2.069 -2.232 1.00 89.81 130 PHE A N 1
ATOM 963 C CA . PHE A 1 130 ? 3.157 1.481 -2.020 1.00 89.81 130 PHE A CA 1
ATOM 964 C C . PHE A 1 130 ? 3.205 0.077 -1.406 1.00 89.81 130 PHE A C 1
ATOM 966 O O . PHE A 1 130 ? 2.221 -0.356 -0.803 1.00 89.81 130 PHE A O 1
ATOM 973 N N . ALA A 1 131 ? 4.307 -0.649 -1.592 1.00 90.06 131 ALA A N 1
ATOM 974 C CA . ALA A 1 131 ? 4.489 -1.990 -1.049 1.00 90.06 131 ALA A CA 1
ATOM 975 C C . ALA A 1 131 ? 4.845 -1.983 0.447 1.00 90.06 131 ALA A C 1
ATOM 977 O O . ALA A 1 131 ? 4.439 -2.912 1.150 1.00 90.06 131 ALA A O 1
ATOM 978 N N . PHE A 1 132 ? 5.569 -0.955 0.910 1.00 89.75 132 PHE A N 1
ATOM 979 C CA . PHE A 1 132 ? 6.016 -0.783 2.296 1.00 89.75 132 PHE A CA 1
ATOM 980 C C . PHE A 1 132 ? 5.643 0.610 2.818 1.00 89.75 132 PHE A C 1
ATOM 982 O O . PHE A 1 132 ? 4.832 0.668 3.770 1.00 89.75 132 PHE A O 1
#

Sequence (132 aa):
MELSAACLPDAAALFFAGGIALLYHLFIARRRKLCPLRTVQGVASAARKDWVASVVRGRDGILGVQTLRNSTMVASFMASTSSVLALGVLSLAASAGDRTGAWRLLHIFGTPSPDLLVFKVLALLLVLFFAF